Protein AF-A0A2V6HHK9-F1 (afdb_monomer_lite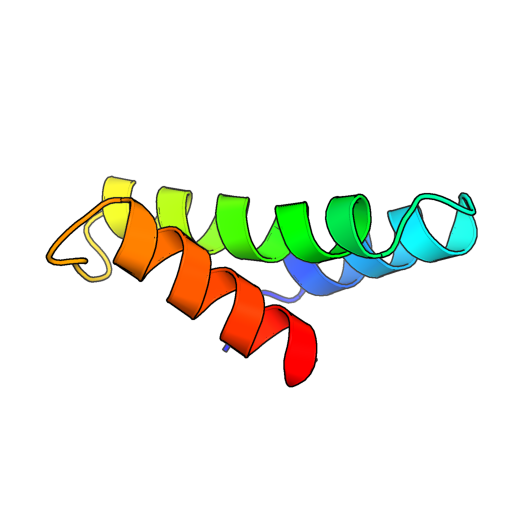)

Secondary structure (DSSP, 8-state):
---HHHHHHHHHHHHTT--HHHHHHHHHHHHHHHHHHTSS--SSHHHHHHHHHHHHTT-

pLDDT: mean 97.34, std 2.32, range [82.31, 98.56]

Structure (mmCIF, N/CA/C/O backbone):
data_AF-A0A2V6HHK9-F1
#
_entry.id   AF-A0A2V6HHK9-F1
#
loop_
_atom_site.group_PDB
_atom_site.id
_atom_site.type_symbol
_atom_site.label_atom_id
_atom_site.label_alt_id
_atom_site.label_comp_id
_atom_site.label_asym_id
_atom_site.label_entity_id
_atom_site.label_seq_id
_atom_site.pdbx_PDB_ins_code
_atom_site.Cartn_x
_atom_site.Cartn_y
_atom_site.Cartn_z
_atom_site.occupancy
_atom_site.B_iso_or_equiv
_atom_site.auth_seq_id
_atom_site.auth_comp_id
_atom_site.auth_asym_id
_atom_site.auth_atom_id
_atom_site.pdbx_PDB_model_num
ATOM 1 N N . MET A 1 1 ? -9.497 3.947 -3.071 1.00 82.31 1 MET A N 1
ATOM 2 C CA . MET A 1 1 ? -8.856 3.985 -4.405 1.00 82.31 1 MET A CA 1
ATOM 3 C C . MET A 1 1 ? -7.479 4.576 -4.174 1.00 82.31 1 MET A C 1
ATOM 5 O O . MET A 1 1 ? -7.436 5.491 -3.362 1.00 82.31 1 MET A O 1
ATOM 9 N N . PRO A 1 2 ? -6.420 4.037 -4.793 1.00 93.50 2 PRO A N 1
ATOM 10 C CA . PRO A 1 2 ? -5.038 4.414 -4.488 1.00 93.50 2 PRO A CA 1
ATOM 11 C C . PRO A 1 2 ? -4.746 5.872 -4.857 1.00 93.50 2 PRO A C 1
ATOM 13 O O . PRO A 1 2 ? -5.347 6.414 -5.792 1.00 93.50 2 PRO A O 1
ATOM 16 N N . GLU A 1 3 ? -3.824 6.491 -4.131 1.00 96.56 3 GLU A N 1
ATOM 17 C CA . GLU A 1 3 ? -3.285 7.813 -4.415 1.00 96.56 3 GLU A CA 1
ATOM 18 C C . GLU A 1 3 ? -2.504 7.813 -5.736 1.00 96.56 3 GLU A C 1
ATOM 20 O O . GLU A 1 3 ? -1.959 6.799 -6.187 1.00 96.56 3 GLU A O 1
ATOM 25 N N . GLN A 1 4 ? -2.432 8.981 -6.382 1.00 97.50 4 GLN A N 1
ATOM 26 C CA . GLN A 1 4 ? -1.688 9.108 -7.638 1.00 97.50 4 GLN A CA 1
ATOM 27 C C . GLN A 1 4 ? -0.197 8.815 -7.454 1.00 97.50 4 GLN A C 1
ATOM 29 O O . GLN A 1 4 ? 0.413 8.228 -8.342 1.00 97.50 4 GLN A O 1
ATOM 34 N N . GLU A 1 5 ? 0.362 9.148 -6.290 1.00 97.56 5 GLU A N 1
ATOM 35 C CA . GLU A 1 5 ? 1.754 8.843 -5.962 1.00 97.56 5 GLU A CA 1
ATOM 36 C C . GLU A 1 5 ? 2.018 7.327 -5.956 1.00 97.56 5 GLU A C 1
ATOM 38 O O . GLU A 1 5 ? 3.004 6.877 -6.538 1.00 97.56 5 GLU A O 1
ATOM 43 N N . THR A 1 6 ? 1.108 6.520 -5.395 1.00 98.19 6 THR A N 1
ATOM 44 C CA . THR A 1 6 ? 1.204 5.050 -5.421 1.00 98.19 6 THR A CA 1
ATOM 45 C C . THR A 1 6 ? 1.232 4.517 -6.852 1.00 98.19 6 THR A C 1
ATOM 47 O O . THR A 1 6 ? 2.044 3.654 -7.186 1.00 98.19 6 THR A O 1
ATOM 50 N N . LEU A 1 7 ? 0.380 5.059 -7.730 1.00 98.00 7 LEU A N 1
ATOM 51 C CA . LEU A 1 7 ? 0.342 4.675 -9.144 1.00 98.00 7 LEU A CA 1
ATOM 52 C C . LEU A 1 7 ? 1.629 5.057 -9.881 1.00 98.00 7 LEU A C 1
ATOM 54 O O . LEU A 1 7 ? 2.097 4.311 -10.739 1.00 98.00 7 LEU A O 1
ATOM 58 N N . GLU A 1 8 ? 2.191 6.225 -9.583 1.00 98.12 8 GLU A N 1
ATOM 59 C CA . GLU A 1 8 ? 3.437 6.687 -10.191 1.00 98.12 8 GLU A CA 1
ATOM 60 C C . GLU A 1 8 ? 4.622 5.813 -9.789 1.00 98.12 8 GLU A C 1
ATOM 62 O O . GLU A 1 8 ? 5.368 5.387 -10.673 1.00 98.12 8 GLU A O 1
ATOM 67 N N . ARG A 1 9 ? 4.741 5.475 -8.500 1.00 98.12 9 ARG A N 1
ATOM 68 C CA . ARG A 1 9 ? 5.789 4.579 -7.993 1.00 98.12 9 ARG A CA 1
ATOM 69 C C . ARG A 1 9 ? 5.662 3.167 -8.556 1.00 98.12 9 ARG A C 1
ATOM 71 O O . ARG A 1 9 ? 6.635 2.633 -9.073 1.00 98.12 9 ARG A O 1
ATOM 78 N N . ALA A 1 10 ? 4.454 2.599 -8.577 1.00 98.12 10 ALA A N 1
ATOM 79 C CA . ALA A 1 10 ? 4.229 1.282 -9.175 1.00 98.12 10 ALA A CA 1
ATOM 80 C C . ALA A 1 10 ? 4.603 1.247 -10.673 1.00 98.12 10 ALA A C 1
ATOM 82 O O . ALA A 1 10 ? 5.175 0.270 -11.154 1.00 98.12 10 ALA A O 1
ATOM 83 N N . ARG A 1 11 ? 4.339 2.333 -11.417 1.00 97.94 11 ARG A N 1
ATOM 84 C CA . ARG A 1 11 ? 4.775 2.475 -12.819 1.00 97.94 11 ARG A CA 1
ATOM 85 C C . ARG A 1 11 ? 6.281 2.675 -12.951 1.00 97.94 11 ARG A C 1
ATOM 87 O O . ARG A 1 11 ? 6.855 2.279 -13.959 1.00 97.94 11 ARG A O 1
ATOM 94 N N . GLU A 1 12 ? 6.925 3.341 -12.000 1.00 98.31 12 GLU A N 1
ATOM 95 C CA . GLU A 1 12 ? 8.382 3.466 -11.976 1.00 98.31 12 GLU A CA 1
ATOM 96 C C . GLU A 1 12 ? 9.043 2.100 -11.772 1.00 98.31 12 GLU A C 1
ATOM 98 O O . GLU A 1 12 ? 9.924 1.740 -12.552 1.00 98.31 12 GLU A O 1
ATOM 103 N N . ASP A 1 13 ? 8.538 1.303 -10.830 1.00 98.06 13 ASP A N 1
ATOM 104 C CA . ASP A 1 13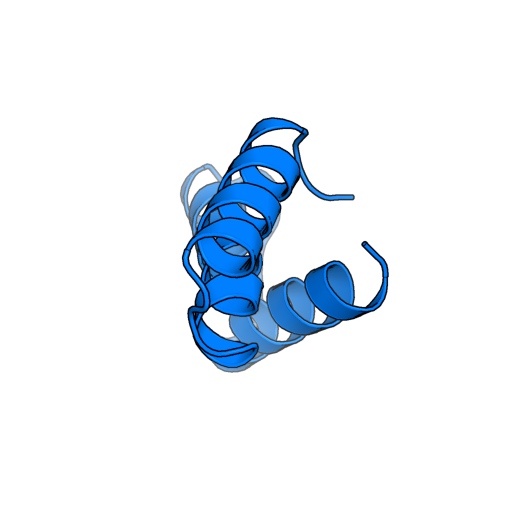 ? 8.960 -0.082 -10.613 1.00 98.06 13 ASP A CA 1
ATOM 105 C C . ASP A 1 13 ? 8.780 -0.938 -11.876 1.00 98.06 13 ASP A C 1
ATOM 107 O O . ASP A 1 13 ? 9.672 -1.701 -12.253 1.00 98.06 13 ASP A O 1
ATOM 111 N N . GLU A 1 14 ? 7.646 -0.788 -12.568 1.00 97.81 14 GLU A N 1
ATOM 112 C CA . GLU A 1 14 ? 7.387 -1.459 -13.846 1.00 97.81 14 GLU A CA 1
ATOM 113 C C . GLU A 1 14 ? 8.396 -1.041 -14.923 1.00 97.81 14 GLU A C 1
ATOM 115 O O . GLU A 1 14 ? 9.011 -1.897 -15.562 1.00 97.81 14 GLU A O 1
ATOM 120 N N . ARG A 1 15 ? 8.627 0.268 -15.103 1.00 98.12 15 ARG A N 1
ATOM 121 C CA . ARG A 1 15 ? 9.628 0.788 -16.053 1.00 98.12 15 ARG A CA 1
ATOM 122 C C . ARG A 1 15 ? 11.046 0.337 -15.703 1.00 98.12 15 ARG A C 1
ATOM 124 O O . ARG A 1 15 ? 11.858 0.148 -16.605 1.00 98.12 15 ARG A O 1
ATOM 131 N N . GLY A 1 16 ? 11.332 0.156 -14.416 1.00 97.94 16 GLY A N 1
ATOM 132 C CA . GLY A 1 16 ? 12.578 -0.408 -13.906 1.00 97.94 16 GLY A CA 1
ATOM 133 C C . GLY A 1 16 ? 12.714 -1.920 -14.117 1.00 97.94 16 GLY A C 1
ATOM 134 O O . GLY A 1 16 ? 13.773 -2.475 -13.831 1.00 97.94 16 GLY A O 1
ATOM 135 N N . GLY A 1 17 ? 11.674 -2.598 -14.616 1.00 98.19 17 GLY A N 1
ATOM 136 C CA . GLY A 1 17 ? 11.664 -4.046 -14.825 1.00 98.19 17 GLY A CA 1
ATOM 137 C C . GLY A 1 17 ? 11.570 -4.851 -13.527 1.00 98.19 17 GLY A C 1
ATOM 138 O O . GLY A 1 17 ? 11.967 -6.017 -13.495 1.00 98.19 17 GLY A O 1
ATOM 139 N N . LEU A 1 18 ? 11.080 -4.240 -12.446 1.00 98.25 18 LEU A N 1
ATOM 140 C CA . LEU A 1 18 ? 10.912 -4.913 -11.164 1.00 98.25 18 LEU A CA 1
ATOM 141 C C . LEU A 1 18 ? 9.718 -5.870 -11.194 1.00 98.25 18 LEU A C 1
ATOM 143 O O . LEU A 1 18 ? 8.808 -5.766 -12.019 1.00 98.25 18 LEU A O 1
ATOM 147 N N . SER A 1 19 ? 9.729 -6.830 -10.270 1.00 98.25 19 SER A N 1
ATOM 148 C CA . SER A 1 19 ? 8.717 -7.885 -10.220 1.00 98.25 19 SER A CA 1
ATOM 149 C C . SER A 1 19 ? 7.301 -7.329 -9.984 1.00 98.25 19 SER A C 1
ATOM 151 O O . SER A 1 19 ? 7.154 -6.332 -9.272 1.00 98.25 19 SER A O 1
ATOM 153 N N . PRO A 1 20 ? 6.238 -8.013 -10.453 1.00 97.88 20 PRO A N 1
ATOM 154 C CA . PRO A 1 20 ? 4.857 -7.607 -10.170 1.00 97.88 20 PRO A CA 1
ATOM 155 C C . PRO A 1 20 ? 4.543 -7.502 -8.670 1.00 97.88 20 PRO A C 1
ATOM 157 O O . PRO A 1 20 ? 3.751 -6.665 -8.250 1.00 97.88 20 PRO A O 1
ATOM 160 N N . SER A 1 21 ? 5.182 -8.331 -7.836 1.00 97.56 21 SER A N 1
ATOM 161 C CA . SER A 1 21 ? 5.045 -8.253 -6.377 1.00 97.56 21 SER A CA 1
ATOM 162 C C . SER A 1 21 ? 5.695 -7.010 -5.772 1.00 97.56 21 SER A C 1
ATOM 164 O O . SER A 1 21 ? 5.231 -6.545 -4.737 1.00 97.56 21 SER A O 1
ATOM 166 N N . THR A 1 22 ? 6.746 -6.478 -6.402 1.00 98.19 22 THR A N 1
ATOM 167 C CA . THR A 1 22 ? 7.386 -5.225 -5.979 1.00 98.19 22 THR A CA 1
ATOM 168 C C . THR A 1 22 ? 6.449 -4.053 -6.247 1.00 98.19 22 THR A C 1
ATOM 170 O O . THR A 1 22 ? 6.090 -3.352 -5.311 1.00 98.19 22 THR A O 1
ATOM 173 N N . GLN A 1 23 ? 5.923 -3.964 -7.472 1.00 98.19 23 GLN A N 1
ATOM 174 C CA . GLN A 1 23 ? 4.946 -2.947 -7.876 1.00 98.19 23 GLN A CA 1
ATOM 175 C C . GLN A 1 23 ? 3.694 -2.981 -6.979 1.00 98.19 23 GLN A C 1
ATOM 177 O O . GLN A 1 23 ? 3.222 -1.958 -6.491 1.00 98.19 23 GLN A O 1
ATOM 182 N N . ALA A 1 24 ? 3.168 -4.183 -6.705 1.00 98.38 24 ALA A N 1
ATOM 183 C CA . ALA A 1 24 ? 2.024 -4.370 -5.813 1.00 98.38 24 ALA A CA 1
ATOM 184 C C . ALA A 1 24 ? 2.326 -3.990 -4.348 1.00 98.38 24 ALA A C 1
ATOM 186 O O . ALA A 1 24 ? 1.404 -3.695 -3.582 1.00 98.38 24 ALA A O 1
ATOM 187 N N . GLY A 1 25 ? 3.604 -3.993 -3.957 1.00 98.44 25 GLY A N 1
ATOM 188 C CA . GLY A 1 25 ? 4.075 -3.591 -2.638 1.00 98.44 25 GLY A CA 1
ATOM 189 C C . GLY A 1 25 ? 3.796 -2.123 -2.322 1.00 98.44 25 GLY A C 1
ATOM 190 O O . GLY A 1 25 ? 3.494 -1.821 -1.168 1.00 98.44 25 GLY A O 1
ATOM 191 N N . GLU A 1 26 ? 3.790 -1.240 -3.325 1.00 98.56 26 GLU A N 1
ATOM 192 C CA . GLU A 1 26 ? 3.459 0.181 -3.139 1.00 98.56 26 GLU A CA 1
ATOM 193 C C . GLU A 1 26 ? 2.024 0.366 -2.621 1.00 98.56 26 GLU A C 1
ATOM 195 O O . GLU A 1 26 ? 1.796 1.111 -1.671 1.00 98.56 26 GLU A O 1
ATOM 200 N N . PHE A 1 27 ? 1.067 -0.408 -3.140 1.00 98.56 27 PHE A N 1
ATOM 201 C CA . PHE A 1 27 ? -0.331 -0.380 -2.687 1.00 98.56 27 PHE A CA 1
ATOM 202 C C . PHE A 1 27 ? -0.508 -0.971 -1.285 1.00 98.56 27 PHE A C 1
ATOM 204 O O . PHE A 1 27 ? -1.316 -0.498 -0.490 1.00 98.56 27 PHE A O 1
ATOM 211 N N . VAL A 1 28 ? 0.247 -2.023 -0.953 1.00 98.44 28 VAL A N 1
ATOM 212 C CA . VAL A 1 28 ? 0.234 -2.600 0.402 1.00 98.44 28 VAL A CA 1
ATOM 213 C C . VAL A 1 28 ? 0.829 -1.619 1.409 1.00 98.44 28 VAL A C 1
ATOM 215 O O . VAL A 1 28 ? 0.320 -1.488 2.522 1.00 98.44 28 VAL A O 1
ATOM 218 N N . ARG A 1 29 ? 1.898 -0.919 1.024 1.00 98.25 29 ARG A N 1
ATOM 219 C CA . ARG A 1 29 ? 2.520 0.113 1.846 1.00 98.25 29 ARG A CA 1
ATOM 220 C C . ARG A 1 29 ? 1.558 1.270 2.101 1.00 98.25 29 ARG A C 1
ATOM 222 O O . ARG A 1 29 ? 1.408 1.651 3.258 1.00 98.25 29 ARG A O 1
ATOM 229 N N . GLU A 1 30 ? 0.905 1.781 1.061 1.00 98.38 30 GLU A N 1
ATOM 230 C CA . GLU A 1 30 ? -0.107 2.837 1.174 1.00 98.38 30 GLU A CA 1
ATOM 231 C C . GLU A 1 30 ? -1.229 2.439 2.142 1.00 98.38 30 GLU A C 1
ATOM 233 O O . GLU A 1 30 ? -1.491 3.154 3.107 1.00 98.38 30 GLU A O 1
ATOM 238 N N . GLU A 1 31 ? -1.823 1.258 1.958 1.00 98.44 31 GLU A N 1
ATOM 239 C CA . GLU A 1 31 ? -2.911 0.768 2.813 1.00 98.44 31 GLU A CA 1
ATOM 240 C C . GLU A 1 31 ? -2.485 0.696 4.293 1.00 98.44 31 GLU A C 1
ATOM 242 O O . GLU A 1 31 ? -3.237 1.063 5.200 1.00 98.44 31 GLU A O 1
ATOM 247 N N . ILE A 1 32 ? -1.245 0.273 4.562 1.00 98.19 32 ILE A N 1
ATOM 248 C CA . ILE A 1 32 ? -0.683 0.268 5.918 1.00 98.19 32 ILE A CA 1
ATOM 249 C C . ILE A 1 32 ? -0.497 1.696 6.450 1.00 98.19 32 ILE A C 1
ATOM 251 O O . ILE A 1 32 ? -0.724 1.935 7.640 1.00 98.19 32 ILE A O 1
ATOM 255 N N . GLU A 1 33 ? -0.071 2.645 5.616 1.00 98.19 33 GLU A N 1
ATOM 256 C CA . GLU A 1 33 ? 0.067 4.050 6.003 1.00 98.19 33 GLU A CA 1
ATOM 257 C C . GLU A 1 33 ? -1.291 4.686 6.337 1.00 98.19 33 GLU A C 1
ATOM 259 O O . GLU A 1 33 ? -1.399 5.312 7.393 1.00 98.19 33 GLU A O 1
ATOM 264 N N . HIS A 1 34 ? -2.336 4.463 5.532 1.00 97.62 34 HIS A N 1
ATOM 265 C CA . HIS A 1 34 ? -3.706 4.926 5.814 1.00 97.62 34 HIS A CA 1
ATOM 266 C C . HIS A 1 34 ? -4.234 4.369 7.141 1.00 97.62 34 HIS A C 1
ATOM 268 O O . HIS A 1 34 ? -4.775 5.112 7.965 1.00 97.62 34 HIS A O 1
ATOM 274 N N . ILE A 1 35 ? -3.992 3.080 7.415 1.00 97.69 35 ILE A N 1
ATOM 275 C CA . ILE A 1 35 ? -4.363 2.462 8.698 1.00 97.69 35 ILE A CA 1
ATOM 276 C C . ILE A 1 35 ? -3.611 3.107 9.867 1.00 97.69 35 ILE A C 1
ATOM 278 O O . ILE A 1 35 ? -4.210 3.409 10.900 1.00 97.69 35 ILE A O 1
ATOM 282 N N . ARG A 1 36 ? -2.304 3.359 9.722 1.00 96.94 36 ARG A N 1
ATOM 283 C CA . ARG A 1 36 ? -1.4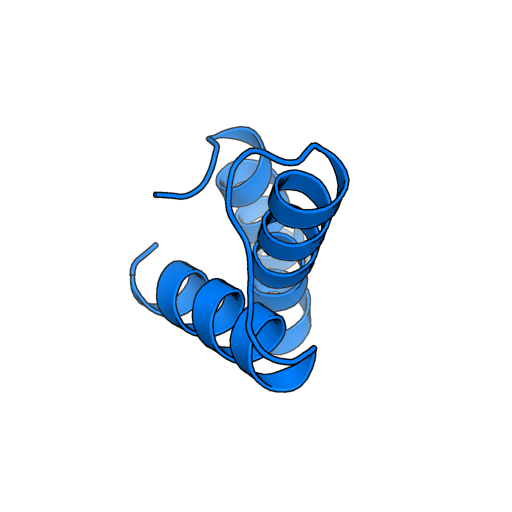90 4.017 10.762 1.00 96.94 36 ARG A CA 1
ATOM 284 C C . ARG A 1 36 ? -1.914 5.462 11.017 1.00 96.94 36 ARG A C 1
ATOM 286 O O . ARG A 1 36 ? -1.820 5.918 12.153 1.00 96.94 36 ARG A O 1
ATOM 293 N N . LYS A 1 37 ? -2.373 6.165 9.980 1.00 97.69 37 LYS A N 1
ATOM 294 C CA . LYS A 1 37 ? -2.930 7.523 10.069 1.00 97.69 37 LYS A CA 1
ATOM 295 C C . LYS A 1 37 ? -4.350 7.546 10.652 1.00 97.69 37 LYS A C 1
ATOM 297 O O . LYS A 1 37 ? -4.830 8.613 11.020 1.00 97.69 37 LYS A O 1
ATOM 302 N N . GLY A 1 38 ? -4.999 6.387 10.788 1.00 97.31 38 GLY A N 1
ATOM 303 C CA . GLY A 1 38 ? -6.346 6.261 11.343 1.00 97.31 38 GLY A CA 1
ATOM 304 C C . GLY A 1 38 ? -7.461 6.602 10.354 1.00 97.31 38 GLY A C 1
ATOM 305 O O . GLY A 1 38 ? -8.582 6.864 10.782 1.00 97.31 38 GLY A O 1
ATOM 306 N N . GLU A 1 39 ? -7.175 6.597 9.050 1.00 96.56 39 GLU A N 1
ATOM 307 C CA . GLU A 1 39 ? -8.166 6.876 8.001 1.00 96.56 39 GLU A CA 1
ATOM 308 C C . GLU A 1 39 ? -9.235 5.774 7.936 1.00 96.56 39 GLU A C 1
ATOM 310 O O . GLU A 1 39 ? -10.429 6.044 7.807 1.00 96.56 39 GLU A O 1
ATOM 315 N N . HIS A 1 40 ? -8.804 4.521 8.096 1.00 95.81 40 HIS A N 1
ATOM 316 C CA . HIS A 1 40 ? -9.649 3.343 8.287 1.00 95.81 40 HIS A CA 1
ATOM 317 C C . HIS A 1 40 ? -8.878 2.236 9.021 1.00 95.81 40 HIS A C 1
ATOM 319 O O . HIS A 1 40 ? -7.680 2.343 9.262 1.00 95.81 40 HIS A O 1
ATOM 325 N N . GLY A 1 41 ? -9.563 1.155 9.402 1.00 95.62 41 GLY A N 1
ATOM 326 C CA . GLY A 1 41 ? -8.958 0.027 10.114 1.00 95.62 41 GLY A CA 1
ATOM 327 C C . GLY A 1 41 ? -8.959 -1.272 9.311 1.00 95.62 41 GLY A C 1
ATOM 328 O O . GLY A 1 41 ? -9.796 -1.478 8.434 1.00 95.62 41 GLY A O 1
ATOM 329 N N . ALA A 1 42 ? -8.072 -2.190 9.693 1.00 97.25 42 ALA A N 1
ATOM 330 C CA . ALA A 1 42 ? -8.113 -3.596 9.302 1.00 97.25 42 ALA A CA 1
ATOM 331 C C . ALA A 1 42 ? -8.192 -4.474 10.559 1.00 97.25 42 ALA A C 1
ATOM 333 O O . ALA A 1 42 ? -7.642 -4.140 11.607 1.00 97.25 42 ALA A O 1
ATOM 334 N N . ARG A 1 43 ? -8.886 -5.608 10.462 1.00 96.62 43 ARG A N 1
ATOM 335 C CA . ARG A 1 43 ? -9.044 -6.582 11.554 1.00 96.62 43 ARG A CA 1
ATOM 336 C C . ARG A 1 43 ? -7.786 -7.423 11.769 1.00 96.62 43 ARG A C 1
ATOM 338 O O . ARG A 1 43 ? -7.645 -8.019 12.831 1.00 96.62 43 ARG A O 1
ATOM 345 N N . SER A 1 44 ? -6.897 -7.485 10.776 1.00 97.81 44 SER A N 1
ATOM 346 C CA . SER A 1 44 ? -5.597 -8.148 10.872 1.00 97.81 44 SER A CA 1
ATOM 347 C C . SER A 1 44 ? -4.592 -7.577 9.857 1.00 97.81 44 SER A C 1
ATOM 349 O O . SER A 1 44 ? -5.007 -6.938 8.880 1.00 97.81 44 SER A O 1
ATOM 351 N N . PRO A 1 45 ? -3.280 -7.817 10.040 1.00 97.75 45 PRO A N 1
ATOM 352 C CA . PRO A 1 45 ? -2.263 -7.454 9.054 1.00 97.75 45 PRO A CA 1
ATOM 353 C C . PRO A 1 45 ? -2.505 -8.093 7.680 1.00 97.75 45 PRO A C 1
ATOM 355 O O . PRO A 1 45 ? -2.363 -7.432 6.656 1.00 97.75 45 PRO A O 1
ATOM 358 N N . GLU A 1 46 ? -2.937 -9.354 7.639 1.00 98.44 46 GLU A N 1
ATOM 359 C CA . GLU A 1 46 ? -3.236 -10.072 6.394 1.00 98.44 46 GLU A CA 1
ATOM 360 C C . GLU A 1 46 ? -4.395 -9.420 5.642 1.00 98.44 46 GLU A C 1
ATOM 362 O O . GLU A 1 46 ? -4.380 -9.369 4.414 1.00 98.44 46 GLU A O 1
ATOM 367 N N . GLN A 1 47 ? -5.385 -8.886 6.366 1.00 98.38 47 GLN A N 1
ATOM 368 C CA . GLN A 1 47 ? -6.469 -8.138 5.745 1.00 98.38 47 GLN A CA 1
ATOM 369 C C . GLN A 1 47 ? -5.955 -6.847 5.098 1.00 98.38 47 GLN A C 1
ATOM 371 O O . GLN A 1 47 ? -6.337 -6.572 3.964 1.00 98.38 47 GLN A O 1
ATOM 376 N N . ALA A 1 48 ? -5.085 -6.087 5.771 1.00 98.19 48 ALA A N 1
ATOM 377 C CA . ALA A 1 48 ? -4.482 -4.883 5.191 1.00 98.19 48 ALA A CA 1
ATOM 378 C C . ALA A 1 48 ? -3.710 -5.220 3.904 1.00 98.19 48 ALA A C 1
ATOM 380 O O . ALA A 1 48 ? -3.929 -4.616 2.857 1.00 98.19 48 ALA A O 1
ATOM 381 N N . ILE A 1 49 ? -2.892 -6.276 3.937 1.00 98.12 49 ILE A N 1
ATOM 382 C CA . ILE A 1 49 ? -2.162 -6.750 2.754 1.00 98.12 49 ILE A CA 1
ATOM 383 C C . ILE A 1 49 ? -3.137 -7.147 1.637 1.00 98.12 49 ILE A C 1
ATOM 385 O O . ILE A 1 49 ? -2.964 -6.750 0.486 1.00 98.12 49 ILE A O 1
ATOM 389 N N . ALA A 1 50 ? -4.189 -7.901 1.955 1.00 98.38 50 ALA A N 1
ATOM 390 C CA . ALA A 1 50 ? -5.176 -8.329 0.970 1.00 98.38 50 ALA A CA 1
ATOM 391 C C . ALA A 1 50 ? -5.918 -7.147 0.324 1.00 98.38 50 ALA A C 1
ATOM 393 O O . ALA A 1 50 ? -6.187 -7.189 -0.880 1.00 98.38 50 ALA A O 1
ATOM 394 N N . ILE A 1 51 ? -6.227 -6.098 1.094 1.00 97.94 51 ILE A N 1
ATOM 395 C CA . ILE A 1 51 ? -6.847 -4.876 0.574 1.00 97.94 51 ILE A CA 1
A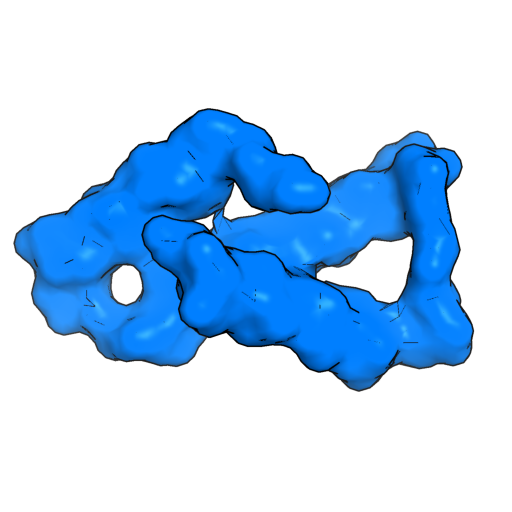TOM 396 C C . ILE A 1 51 ? -5.883 -4.177 -0.387 1.00 97.94 51 ILE A C 1
ATOM 398 O O . ILE A 1 51 ? -6.276 -3.962 -1.536 1.00 97.94 51 ILE A O 1
ATOM 402 N N . GLY A 1 52 ? -4.631 -3.928 0.008 1.00 98.06 52 GLY A N 1
ATOM 403 C CA . GLY A 1 52 ? -3.620 -3.322 -0.868 1.00 98.06 52 GLY A CA 1
ATOM 404 C C . GLY A 1 52 ? -3.420 -4.113 -2.169 1.00 98.06 52 GLY A C 1
ATOM 405 O O . GLY A 1 52 ? -3.519 -3.566 -3.265 1.00 98.06 52 GLY A O 1
ATOM 406 N N . LEU A 1 53 ? -3.301 -5.444 -2.091 1.00 98.44 53 LEU A N 1
ATOM 407 C CA . LEU A 1 53 ? -3.217 -6.306 -3.281 1.00 98.44 53 LEU A CA 1
ATOM 408 C C . LEU A 1 53 ? -4.488 -6.265 -4.151 1.00 98.44 53 LEU A C 1
ATOM 410 O O . LEU A 1 53 ? -4.423 -6.431 -5.369 1.00 98.44 53 LEU A O 1
ATOM 414 N N . SER A 1 54 ? -5.665 -6.065 -3.551 1.00 98.06 54 SER A N 1
ATOM 415 C CA . SER A 1 54 ? -6.916 -5.885 -4.300 1.00 98.06 54 SER A CA 1
ATOM 416 C C . SER A 1 54 ? -6.994 -4.535 -5.017 1.00 98.06 54 SER A C 1
ATOM 418 O O . SER A 1 54 ? -7.694 -4.423 -6.024 1.00 98.06 54 SER A O 1
ATOM 420 N N . GLN A 1 55 ? -6.327 -3.507 -4.488 1.00 96.94 55 GLN A N 1
ATOM 421 C CA . GLN A 1 55 ? -6.208 -2.200 -5.127 1.00 96.94 55 GLN A CA 1
ATOM 422 C C . GLN A 1 55 ? -5.218 -2.280 -6.288 1.00 96.94 55 GLN A C 1
ATOM 424 O O . GLN A 1 55 ? -5.581 -1.883 -7.389 1.00 96.94 55 GLN A O 1
ATOM 429 N N . ALA A 1 56 ? -4.060 -2.918 -6.083 1.00 97.44 56 ALA A N 1
ATOM 430 C CA . ALA A 1 56 ? -3.065 -3.160 -7.129 1.00 97.44 56 ALA A CA 1
ATOM 431 C C . ALA A 1 56 ? -3.658 -3.865 -8.362 1.00 97.44 56 ALA A C 1
ATOM 433 O O . ALA A 1 56 ? -3.369 -3.493 -9.486 1.00 97.44 56 ALA A O 1
ATOM 434 N N . ARG A 1 57 ? -4.544 -4.854 -8.169 1.00 96.69 57 ARG A N 1
ATOM 435 C CA . ARG A 1 57 ? -5.227 -5.546 -9.284 1.00 96.69 57 ARG A CA 1
ATOM 436 C C . ARG A 1 57 ? -6.248 -4.694 -10.043 1.00 96.69 57 ARG A C 1
ATOM 438 O O . ARG A 1 57 ? -6.685 -5.106 -11.113 1.00 96.69 57 ARG A O 1
ATOM 445 N N . ARG A 1 58 ? -6.732 -3.607 -9.441 1.00 95.44 58 ARG A N 1
ATOM 446 C CA . ARG A 1 58 ? -7.738 -2.712 -10.036 1.00 95.44 58 ARG A CA 1
ATOM 447 C C . ARG A 1 58 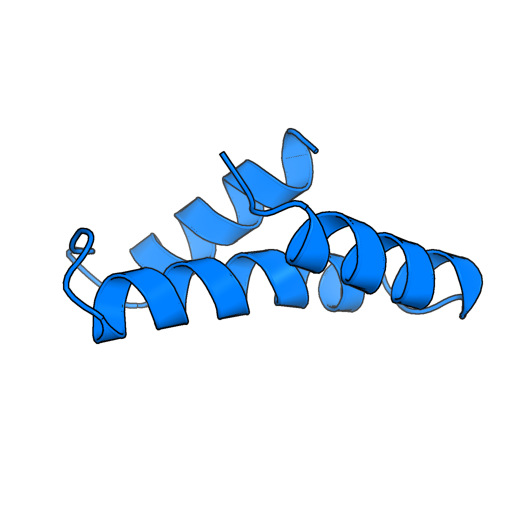? -7.118 -1.484 -10.701 1.00 95.44 58 ARG A C 1
ATOM 449 O O . ARG A 1 58 ? -7.827 -0.826 -11.459 1.00 95.44 58 ARG A O 1
ATOM 456 N N . ALA A 1 59 ? -5.881 -1.162 -10.341 1.00 91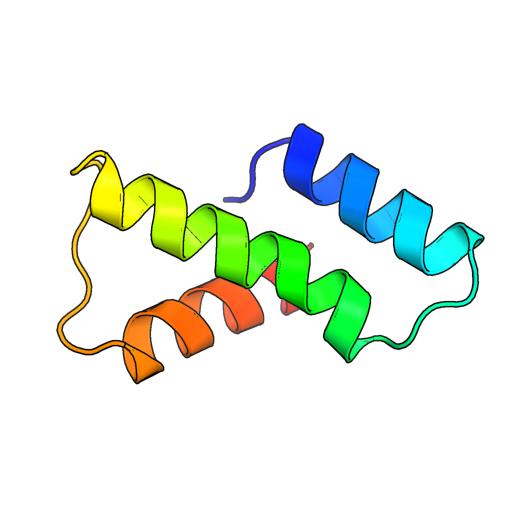.31 59 ALA A N 1
ATOM 457 C CA . ALA A 1 59 ? -5.083 -0.082 -10.904 1.00 91.31 59 ALA A CA 1
ATOM 458 C C . ALA A 1 59 ? -4.537 -0.462 -12.286 1.00 91.31 59 ALA A C 1
ATOM 460 O O . ALA A 1 59 ? -4.417 0.467 -13.116 1.00 91.31 59 ALA A O 1
#

Sequence (59 aa):
MPEQETLERAREDERGGLSPSTQAGEFVREEIEHIRKGEHGARSPEQAIAIGLSQARRA

Foldseek 3Di:
DDDPVLVVVLVVCVVVVHDLVVSLVSLLVRLVVCCVVVVDHDPDSVRSSVVSSVVSVVD

Radius of gyration: 11.17 Å; chains: 1; bounding box: 22×19×28 Å